Protein AF-A0A6P0TJ21-F1 (afdb_monomer_lite)

Radius of gyration: 13.26 Å; chains: 1; bounding box: 33×34×30 Å

Foldseek 3Di:
DDDDDQDDPDPPPCSLVVLLVVQVVVCVVPVPDDGDDADPDPVCQNQLVVQPHDPRSVVVVVVQCPDVVRPHPVD

pLDDT: mean 94.94, std 3.17, range [80.62, 98.38]

Sequence (75 aa):
MAIYAIWNNKGGVGKSYLTFQLASEYARQNPHKKVLAVDLCPQANSSSMLLGGMEQGEARLTQIHTQQPRRTISG

Secondary structure (DSSP, 8-state):
--------SSTTSSHHHHHHHHHHHHHHH-TTS--------TT-HHHHHHHTHHHHHHHHHHHHHHSSS--STT-

Structure (mmCIF, N/CA/C/O backbone):
data_AF-A0A6P0TJ21-F1
#
_entry.id   AF-A0A6P0TJ21-F1
#
loop_
_atom_site.group_PDB
_atom_site.id
_atom_site.type_symbol
_atom_site.label_atom_id
_atom_site.label_alt_id
_atom_site.label_comp_id
_atom_site.label_asym_id
_atom_site.label_entity_id
_atom_site.label_seq_id
_atom_site.pdbx_PDB_ins_code
_atom_site.Cartn_x
_atom_site.Cartn_y
_atom_site.Cartn_z
_atom_site.occupancy
_atom_site.B_iso_or_equiv
_atom_site.auth_seq_id
_atom_site.auth_comp_id
_atom_site.auth_asym_id
_atom_site.auth_atom_id
_atom_site.pdbx_PDB_model_num
ATOM 1 N N . MET A 1 1 ? -19.723 0.835 7.462 1.00 80.62 1 MET A N 1
ATOM 2 C CA . MET A 1 1 ? -18.316 0.644 7.047 1.00 80.62 1 MET A CA 1
ATOM 3 C C . MET A 1 1 ? -17.981 1.758 6.076 1.00 80.62 1 MET A C 1
ATOM 5 O O . MET A 1 1 ? -18.711 1.903 5.107 1.00 80.62 1 MET A O 1
ATOM 9 N N . ALA A 1 2 ? -16.984 2.590 6.376 1.00 91.00 2 ALA A N 1
ATOM 10 C CA . ALA A 1 2 ? -16.574 3.677 5.487 1.00 91.00 2 ALA A CA 1
ATOM 11 C C . ALA A 1 2 ? -15.436 3.197 4.579 1.00 91.00 2 ALA A C 1
ATOM 13 O O . ALA A 1 2 ? -14.557 2.470 5.039 1.00 91.00 2 ALA A O 1
ATOM 14 N N . ILE A 1 3 ? -15.477 3.584 3.305 1.00 96.44 3 ILE A N 1
ATOM 15 C CA . ILE A 1 3 ? -14.477 3.233 2.294 1.00 96.44 3 ILE A CA 1
ATOM 16 C C . ILE A 1 3 ? -14.001 4.539 1.669 1.00 96.44 3 ILE A C 1
ATOM 18 O O . ILE A 1 3 ? -14.817 5.352 1.238 1.00 96.44 3 ILE A O 1
ATOM 22 N N . TYR A 1 4 ? -12.686 4.733 1.630 1.00 96.56 4 TYR A N 1
ATOM 23 C CA . TYR A 1 4 ? -12.054 5.933 1.093 1.00 96.56 4 TYR A CA 1
ATOM 24 C C . TYR A 1 4 ? -11.072 5.546 -0.008 1.00 96.56 4 TYR A C 1
ATOM 26 O O . TYR A 1 4 ? -10.383 4.533 0.102 1.00 96.56 4 TYR A O 1
ATOM 34 N N . ALA A 1 5 ? -10.986 6.377 -1.045 1.00 97.12 5 ALA A N 1
ATOM 35 C CA . ALA A 1 5 ? -10.013 6.237 -2.119 1.00 97.12 5 ALA A CA 1
ATOM 36 C C . ALA A 1 5 ? -9.139 7.494 -2.179 1.00 97.12 5 ALA A C 1
ATOM 38 O O . ALA A 1 5 ? -9.652 8.612 -2.219 1.00 97.12 5 ALA A O 1
ATOM 39 N N . ILE A 1 6 ? -7.819 7.307 -2.192 1.00 96.75 6 ILE A N 1
ATOM 40 C CA . ILE A 1 6 ? -6.848 8.395 -2.337 1.00 96.75 6 ILE A CA 1
ATOM 41 C C . ILE A 1 6 ? -6.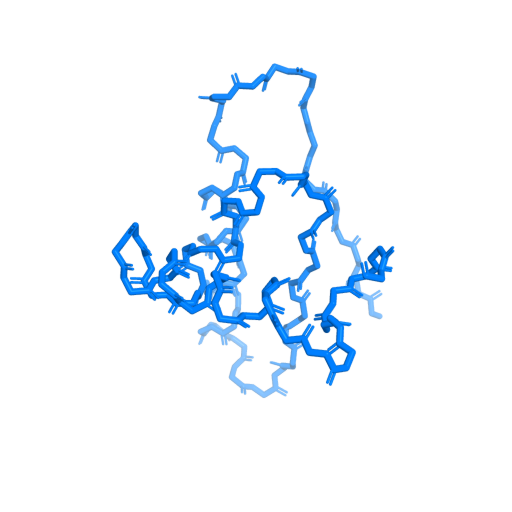297 8.330 -3.756 1.00 96.75 6 ILE A C 1
ATOM 43 O O . ILE A 1 6 ? -5.584 7.396 -4.120 1.00 96.75 6 ILE A O 1
ATOM 47 N N . TRP A 1 7 ? -6.634 9.329 -4.568 1.00 95.75 7 TRP A N 1
ATOM 48 C CA . TRP A 1 7 ? -6.316 9.332 -5.990 1.00 95.75 7 TRP A CA 1
ATOM 49 C C . TRP A 1 7 ? -5.940 10.726 -6.497 1.00 95.75 7 TRP A C 1
ATOM 51 O O . TRP A 1 7 ? -6.414 11.741 -5.996 1.00 95.75 7 TRP A O 1
ATOM 61 N N . ASN A 1 8 ? -5.047 10.766 -7.488 1.00 94.94 8 ASN A N 1
ATOM 62 C CA . ASN A 1 8 ? -4.618 11.973 -8.194 1.00 94.94 8 ASN A CA 1
ATOM 63 C C . ASN A 1 8 ? -3.885 11.564 -9.482 1.00 94.94 8 ASN A C 1
ATOM 65 O O . ASN A 1 8 ? -2.984 10.717 -9.416 1.00 94.94 8 ASN A O 1
ATOM 69 N N . ASN A 1 9 ? -4.208 12.218 -10.603 1.00 93.69 9 ASN A N 1
ATOM 70 C CA . ASN A 1 9 ? -3.563 12.037 -11.910 1.00 93.69 9 ASN A CA 1
ATOM 71 C C . ASN A 1 9 ? -2.045 12.264 -11.894 1.00 93.69 9 ASN A C 1
ATOM 73 O O . ASN A 1 9 ? -1.309 11.630 -12.646 1.00 93.69 9 ASN A O 1
ATOM 77 N N . LYS A 1 10 ? -1.545 13.164 -11.041 1.00 94.25 10 LYS A N 1
ATOM 78 C CA . LYS A 1 10 ? -0.120 13.487 -10.982 1.00 94.25 10 LYS A CA 1
ATOM 79 C C . LYS A 1 10 ? 0.624 12.509 -10.071 1.00 94.25 10 LYS A C 1
ATOM 81 O O . LYS A 1 10 ? 0.305 12.351 -8.889 1.00 94.25 10 LYS A O 1
ATOM 86 N N . GLY A 1 11 ? 1.636 11.839 -10.620 1.00 92.38 11 GLY A N 1
ATOM 87 C CA . GLY A 1 11 ? 2.612 11.061 -9.848 1.00 92.38 11 GLY A CA 1
ATOM 88 C C . GLY A 1 11 ? 3.468 11.951 -8.939 1.00 92.38 11 GLY A C 1
ATOM 89 O O . GLY A 1 11 ? 3.631 13.135 -9.212 1.00 92.38 11 GLY A O 1
ATOM 90 N N . GLY A 1 12 ? 3.998 11.398 -7.845 1.00 92.75 12 GLY A N 1
ATOM 91 C CA . GLY A 1 12 ? 4.937 12.119 -6.969 1.00 92.75 12 GLY A CA 1
ATOM 92 C C . GLY A 1 12 ? 4.328 13.168 -6.027 1.00 92.75 12 GLY A C 1
ATOM 93 O O . GLY A 1 12 ? 5.065 13.846 -5.331 1.00 92.75 12 GLY A O 1
ATOM 94 N N . VAL A 1 13 ? 2.998 13.285 -5.944 1.00 96.38 13 VAL A N 1
ATOM 95 C CA . VAL A 1 13 ? 2.313 14.277 -5.079 1.00 96.38 13 VAL A CA 1
ATOM 96 C C . VAL A 1 13 ? 2.053 13.801 -3.641 1.00 96.38 13 VAL A C 1
ATOM 98 O O . VAL A 1 13 ? 1.237 14.378 -2.934 1.00 96.38 13 VAL A O 1
ATOM 101 N N . GLY A 1 14 ? 2.680 12.701 -3.211 1.00 95.81 14 GLY A N 1
ATOM 102 C CA . GLY A 1 14 ? 2.569 12.214 -1.828 1.00 95.81 14 GLY A CA 1
ATOM 103 C C . GLY A 1 14 ? 1.348 11.342 -1.498 1.00 95.81 14 GLY A C 1
ATOM 104 O O . GLY A 1 14 ? 1.113 11.067 -0.327 1.00 95.81 14 GLY A O 1
ATOM 105 N N . LYS A 1 15 ? 0.591 10.841 -2.487 1.00 97.06 15 LYS A N 1
ATOM 106 C CA . LYS A 1 15 ? -0.594 9.978 -2.258 1.00 97.06 15 LYS A CA 1
ATOM 107 C C . LYS A 1 15 ? -0.321 8.769 -1.357 1.00 97.06 15 LYS A C 1
ATOM 109 O O . LYS A 1 15 ? -1.067 8.523 -0.413 1.00 97.06 15 LYS A O 1
ATOM 114 N N . SER A 1 16 ? 0.736 8.012 -1.654 1.00 96.50 16 SER A N 1
ATOM 115 C CA . SER A 1 16 ? 1.068 6.788 -0.916 1.00 96.50 16 SER A CA 1
ATOM 116 C C . SER A 1 16 ? 1.502 7.086 0.516 1.00 96.50 16 SER A C 1
ATOM 118 O O . SER A 1 16 ? 1.076 6.392 1.435 1.00 96.50 16 SER A O 1
ATOM 120 N N . TYR A 1 17 ? 2.256 8.173 0.705 1.00 96.00 17 TYR A N 1
ATOM 121 C CA . TYR A 1 17 ? 2.655 8.660 2.023 1.00 96.00 17 TYR A CA 1
ATOM 122 C C . TYR A 1 17 ? 1.449 9.124 2.845 1.00 96.00 17 TYR A C 1
ATOM 124 O O . TYR A 1 17 ? 1.286 8.709 3.988 1.00 96.00 17 TYR A O 1
ATOM 132 N N . LEU A 1 18 ? 0.551 9.915 2.248 1.00 97.31 18 LEU A N 1
ATOM 133 C CA . LEU A 1 18 ? -0.688 10.334 2.901 1.00 97.31 18 LEU A CA 1
ATOM 134 C C . LEU A 1 18 ? -1.557 9.125 3.277 1.00 97.31 18 LEU A C 1
ATOM 136 O O . LEU A 1 18 ? -2.101 9.082 4.375 1.00 97.31 18 LEU A O 1
ATOM 140 N N . THR A 1 19 ? -1.640 8.120 2.402 1.00 97.38 19 THR A N 1
ATOM 141 C CA . THR A 1 19 ? -2.355 6.863 2.676 1.00 97.38 19 THR A CA 1
ATOM 142 C C . THR A 1 19 ? -1.770 6.144 3.890 1.00 97.38 19 THR A C 1
ATOM 144 O O . THR A 1 19 ? -2.518 5.756 4.785 1.00 97.38 19 THR A O 1
ATOM 147 N N . PHE A 1 20 ? -0.442 6.005 3.952 1.00 96.75 20 PHE A N 1
ATOM 148 C CA . PHE A 1 20 ? 0.256 5.398 5.085 1.00 96.75 20 PHE A CA 1
ATOM 149 C C . PHE A 1 20 ? -0.020 6.149 6.395 1.00 96.75 20 PHE A C 1
ATOM 151 O O . PHE A 1 20 ? -0.388 5.524 7.391 1.00 96.75 20 PHE A O 1
ATOM 158 N N . GLN A 1 21 ? 0.099 7.481 6.380 1.00 97.50 21 GLN A N 1
ATOM 159 C CA . GLN A 1 21 ? -0.125 8.322 7.558 1.00 97.50 21 GLN A CA 1
ATOM 160 C C . GLN A 1 21 ? -1.573 8.231 8.052 1.00 97.50 21 GLN A C 1
ATOM 162 O O . GLN A 1 21 ? -1.802 7.965 9.229 1.00 97.50 21 GLN A O 1
ATOM 167 N N . LEU A 1 22 ? -2.556 8.374 7.157 1.00 97.38 22 LEU A N 1
ATOM 168 C CA . LEU A 1 22 ? -3.975 8.303 7.515 1.00 97.38 22 LEU A CA 1
ATOM 169 C C . LEU A 1 22 ? -4.365 6.925 8.059 1.00 97.38 22 LEU A C 1
ATOM 171 O O . LEU A 1 22 ? -5.044 6.847 9.082 1.00 97.38 22 LEU A O 1
ATOM 175 N N . ALA A 1 23 ? -3.933 5.843 7.403 1.00 97.19 23 ALA A N 1
ATOM 176 C CA . ALA A 1 23 ? -4.245 4.486 7.844 1.00 97.19 23 ALA A CA 1
ATOM 177 C C . ALA A 1 23 ? -3.629 4.181 9.219 1.00 97.19 23 ALA A C 1
ATOM 179 O O . ALA A 1 23 ? -4.321 3.662 10.098 1.00 97.19 23 ALA A O 1
ATOM 180 N N . SER A 1 24 ? -2.358 4.544 9.416 1.00 96.56 24 SER A N 1
ATOM 181 C CA . SER A 1 24 ? -1.632 4.303 10.668 1.00 96.56 24 SER A CA 1
ATOM 182 C C . SER A 1 24 ? -2.206 5.123 11.819 1.00 96.56 24 SER A C 1
ATOM 184 O O . SER A 1 24 ? -2.472 4.583 12.893 1.00 96.56 24 SER A O 1
ATOM 186 N N . GLU A 1 25 ? -2.462 6.411 11.590 1.00 98.00 25 GLU A N 1
ATOM 187 C CA . GLU A 1 25 ? -2.996 7.301 12.617 1.00 98.00 25 GLU A CA 1
ATOM 188 C C . GLU A 1 25 ? -4.431 6.923 13.000 1.00 98.00 25 GLU A C 1
ATOM 190 O O . GLU A 1 25 ? -4.761 6.858 14.186 1.00 98.00 25 GLU A O 1
ATOM 195 N N . TYR A 1 26 ? -5.277 6.570 12.025 1.00 97.62 26 TYR A N 1
ATOM 196 C CA . TYR A 1 26 ? -6.626 6.089 12.315 1.00 97.62 26 TYR A CA 1
ATOM 197 C C . TYR A 1 26 ? -6.606 4.788 13.125 1.00 97.62 26 TYR A C 1
ATOM 199 O O . TYR A 1 26 ? -7.357 4.672 14.096 1.00 97.62 26 TYR A O 1
ATOM 207 N N . ALA A 1 27 ? -5.746 3.826 12.765 1.00 97.56 27 ALA A N 1
ATOM 208 C CA . ALA A 1 27 ? -5.588 2.577 13.510 1.00 97.56 27 ALA A CA 1
ATOM 209 C C . ALA A 1 27 ? -5.121 2.834 14.953 1.00 97.56 27 ALA A C 1
ATOM 211 O O . ALA A 1 27 ? -5.671 2.256 15.890 1.00 97.56 27 ALA A O 1
ATOM 212 N N . ARG A 1 28 ? -4.169 3.758 15.144 1.00 97.94 28 ARG A N 1
ATOM 213 C CA . ARG A 1 28 ? -3.656 4.156 16.463 1.00 97.94 28 ARG A CA 1
ATOM 214 C C . ARG A 1 28 ? -4.735 4.793 17.342 1.00 97.94 28 ARG A C 1
ATOM 216 O O . ARG A 1 28 ? -4.813 4.488 18.528 1.00 97.94 28 ARG A O 1
ATOM 223 N N . GLN A 1 29 ? -5.574 5.657 16.771 1.00 98.38 29 GLN A N 1
ATOM 224 C CA . GLN A 1 29 ? -6.684 6.296 17.490 1.00 98.38 29 GLN A CA 1
ATOM 225 C C . GLN A 1 29 ? -7.875 5.353 17.733 1.00 98.38 29 GLN A C 1
ATOM 227 O O . GLN A 1 29 ? -8.707 5.618 18.598 1.00 98.38 29 GLN A O 1
ATOM 232 N N . ASN A 1 30 ? -7.985 4.259 16.973 1.00 97.69 30 ASN A N 1
ATOM 233 C CA . ASN A 1 30 ? -9.110 3.327 17.031 1.00 97.69 30 ASN A CA 1
ATOM 234 C C . ASN A 1 30 ? -8.618 1.877 17.211 1.00 97.69 30 ASN A C 1
ATOM 236 O O . ASN A 1 30 ? -8.845 1.050 16.325 1.00 97.69 30 ASN A O 1
ATOM 240 N N . PRO A 1 31 ? -8.009 1.524 18.359 1.00 97.50 31 PRO A N 1
ATOM 241 C CA . PRO A 1 31 ? -7.330 0.234 18.550 1.00 97.50 31 PRO A CA 1
ATOM 242 C C . PRO A 1 31 ? -8.247 -0.994 18.420 1.00 97.50 31 PRO A C 1
ATOM 244 O O . PRO A 1 31 ? -7.778 -2.100 18.167 1.00 97.50 31 PRO A O 1
ATOM 247 N N . HIS A 1 32 ? -9.562 -0.817 18.566 1.00 97.69 32 HIS A N 1
ATOM 248 C CA . HIS A 1 32 ? -10.552 -1.891 18.430 1.00 97.69 32 HIS A CA 1
ATOM 249 C C . HIS A 1 32 ? -11.145 -2.012 17.017 1.00 97.69 32 HIS A C 1
ATOM 251 O O . HIS A 1 32 ? -11.984 -2.879 16.774 1.00 97.69 32 HIS A O 1
ATOM 257 N N . LYS A 1 33 ? -10.746 -1.148 16.074 1.00 96.50 33 LYS A N 1
ATOM 258 C CA . LYS A 1 33 ? -11.214 -1.188 14.685 1.00 96.50 33 LYS A CA 1
ATOM 259 C C . LYS A 1 33 ? -10.146 -1.790 13.783 1.00 96.50 33 LYS A C 1
ATOM 261 O O . LYS A 1 33 ? -8.971 -1.458 13.871 1.00 96.50 33 LYS A O 1
ATOM 266 N N . LYS A 1 34 ? -10.579 -2.641 12.854 1.00 96.25 34 LYS A N 1
ATOM 267 C CA . LYS A 1 34 ? -9.711 -3.159 11.793 1.00 96.25 34 LYS A CA 1
ATOM 268 C C . LYS A 1 34 ? -9.622 -2.134 10.665 1.00 96.25 34 LYS A C 1
ATOM 270 O O . LYS A 1 34 ? -10.651 -1.686 10.163 1.00 96.25 34 LYS A O 1
ATOM 275 N N . VAL A 1 35 ? -8.400 -1.801 10.260 1.00 96.81 35 VAL A N 1
ATOM 276 C CA . VAL A 1 35 ? -8.108 -0.955 9.097 1.00 96.81 35 VAL A CA 1
ATOM 277 C C . VAL A 1 35 ? -7.532 -1.841 8.001 1.00 96.81 35 VAL A C 1
ATOM 279 O O . VAL A 1 35 ? -6.550 -2.542 8.229 1.00 96.81 35 VAL A O 1
ATOM 282 N N . LEU A 1 36 ? -8.153 -1.823 6.823 1.00 97.06 36 LEU A N 1
ATOM 283 C CA . LEU A 1 36 ? -7.670 -2.530 5.640 1.00 97.06 36 LEU A CA 1
ATOM 284 C C . LEU A 1 36 ? -7.152 -1.505 4.629 1.00 97.06 36 LEU A C 1
ATOM 286 O O . LEU A 1 36 ? -7.927 -0.692 4.128 1.00 97.06 36 L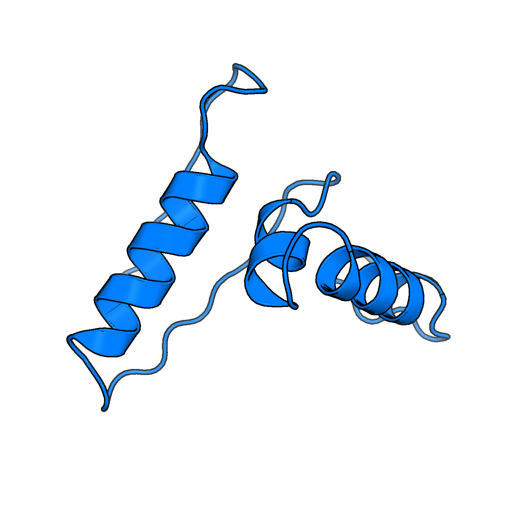EU A O 1
ATOM 290 N N . ALA A 1 37 ? -5.856 -1.555 4.329 1.00 96.62 37 ALA A N 1
ATOM 291 C CA . ALA A 1 37 ? -5.253 -0.799 3.238 1.00 96.62 37 ALA A CA 1
ATOM 292 C C . ALA A 1 37 ? -5.196 -1.674 1.979 1.00 96.62 37 ALA A C 1
ATOM 294 O O . ALA A 1 37 ? -4.715 -2.805 2.034 1.00 96.62 37 ALA A O 1
ATOM 295 N N . VAL A 1 38 ? -5.683 -1.148 0.854 1.00 96.50 38 VAL A N 1
ATOM 296 C CA . VAL A 1 38 ? -5.651 -1.822 -0.451 1.00 96.50 38 VAL A CA 1
ATOM 297 C C . VAL A 1 38 ? -4.831 -0.966 -1.409 1.00 96.50 38 VAL A C 1
ATOM 299 O O . VAL A 1 38 ? -5.246 0.133 -1.773 1.00 96.50 38 VAL A O 1
ATOM 302 N N . ASP A 1 39 ? -3.659 -1.459 -1.798 1.00 95.94 39 ASP A N 1
ATOM 303 C CA . ASP A 1 39 ? -2.764 -0.778 -2.732 1.00 95.94 39 ASP A CA 1
ATOM 304 C C . ASP A 1 39 ? -2.983 -1.313 -4.149 1.00 95.94 39 ASP A C 1
ATOM 306 O O . ASP A 1 39 ? -2.600 -2.434 -4.477 1.00 95.94 39 ASP A O 1
ATOM 310 N N . LEU A 1 40 ? -3.649 -0.510 -4.978 1.00 95.00 40 LEU A N 1
ATOM 311 C CA . LEU A 1 40 ? -3.919 -0.820 -6.386 1.00 95.00 40 LEU A CA 1
ATOM 312 C C . LEU A 1 40 ? -2.955 -0.099 -7.338 1.00 95.00 40 LEU A C 1
ATOM 314 O O . LEU A 1 40 ? -3.150 -0.120 -8.552 1.00 95.00 40 LEU A O 1
ATOM 318 N N . CYS A 1 41 ? -1.934 0.583 -6.811 1.00 92.88 41 CYS A N 1
ATOM 319 C CA . CYS A 1 41 ? -0.927 1.230 -7.635 1.00 92.88 41 CYS A CA 1
ATOM 320 C C . CYS A 1 41 ? 0.119 0.190 -8.068 1.00 92.88 41 CYS A C 1
ATOM 322 O O . CYS A 1 41 ? 0.735 -0.421 -7.197 1.00 92.88 41 CYS A O 1
ATOM 324 N N . PRO A 1 42 ? 0.424 0.037 -9.371 1.00 90.00 42 PRO A N 1
ATOM 325 C CA . PRO A 1 42 ? 1.451 -0.908 -9.826 1.00 90.00 42 PRO A CA 1
ATOM 326 C C . PRO A 1 42 ? 2.843 -0.685 -9.216 1.00 90.00 42 PRO A C 1
ATOM 328 O O . PRO A 1 42 ? 3.655 -1.599 -9.197 1.00 90.00 42 PRO A O 1
ATOM 331 N N . GLN A 1 43 ? 3.125 0.526 -8.722 1.00 91.19 43 GLN A N 1
ATOM 332 C CA . GLN A 1 43 ? 4.389 0.863 -8.057 1.00 91.19 43 GLN A CA 1
ATOM 333 C C . GLN A 1 43 ? 4.466 0.365 -6.604 1.00 91.19 43 GLN A C 1
ATOM 335 O O . GLN A 1 43 ? 5.521 0.463 -6.001 1.00 91.19 43 GLN A O 1
ATOM 340 N N . ALA A 1 44 ? 3.356 -0.101 -6.017 1.00 94.56 44 ALA A N 1
ATOM 341 C CA . ALA A 1 44 ? 3.286 -0.684 -4.673 1.00 94.56 44 ALA A CA 1
ATOM 342 C C . ALA A 1 44 ? 3.882 0.169 -3.523 1.00 94.56 44 ALA A C 1
ATOM 344 O O . ALA A 1 44 ? 4.204 -0.347 -2.452 1.00 94.56 44 ALA A O 1
ATOM 345 N N . ASN A 1 45 ? 4.014 1.490 -3.709 1.00 95.44 45 ASN A N 1
ATOM 346 C CA . ASN A 1 45 ? 4.664 2.383 -2.740 1.00 95.44 45 ASN A CA 1
ATOM 347 C C . ASN A 1 45 ? 3.993 2.364 -1.355 1.00 95.44 45 ASN A C 1
ATOM 349 O O . ASN A 1 45 ? 4.674 2.475 -0.337 1.00 95.44 45 ASN A O 1
ATOM 353 N N . SER A 1 46 ? 2.660 2.245 -1.291 1.00 96.50 46 SER A N 1
ATOM 354 C CA . SER A 1 46 ? 1.959 2.161 -0.003 1.00 96.50 46 SER A CA 1
ATOM 355 C C . SER A 1 46 ? 2.244 0.831 0.686 1.00 96.50 46 SER A C 1
ATOM 357 O O . SER A 1 46 ? 2.461 0.804 1.897 1.00 96.50 46 SER A O 1
ATOM 359 N N . SER A 1 47 ? 2.300 -0.252 -0.087 1.00 96.12 47 SER A N 1
ATOM 360 C CA . SER A 1 47 ? 2.675 -1.576 0.405 1.00 96.12 47 SER A CA 1
ATOM 361 C C . SER A 1 47 ? 4.100 -1.588 0.954 1.00 96.12 47 SER A C 1
ATOM 363 O O . SER A 1 47 ? 4.305 -2.058 2.067 1.00 96.12 47 SER A O 1
ATOM 365 N N . SER A 1 48 ? 5.065 -1.002 0.240 1.00 96.19 48 SER A N 1
ATOM 366 C CA . SER A 1 48 ? 6.462 -0.887 0.684 1.00 96.19 48 SER A CA 1
ATOM 367 C C . SER A 1 48 ? 6.572 -0.157 2.026 1.00 96.19 48 SER A C 1
ATOM 369 O O . SER A 1 48 ? 7.142 -0.674 2.989 1.00 96.19 48 SER A O 1
ATOM 371 N N . MET A 1 49 ? 5.910 1.001 2.153 1.00 96.06 49 MET A N 1
ATOM 372 C CA . MET A 1 49 ? 5.864 1.760 3.409 1.00 96.06 49 MET A CA 1
ATOM 373 C C . MET A 1 49 ? 5.288 0.933 4.568 1.00 96.06 49 MET A C 1
ATOM 375 O O . MET A 1 49 ? 5.910 0.854 5.625 1.00 96.06 49 MET A O 1
ATOM 379 N N . LEU A 1 50 ? 4.140 0.277 4.365 1.00 96.00 50 LEU A N 1
ATOM 380 C CA . LEU A 1 50 ? 3.484 -0.543 5.395 1.00 96.00 50 LEU A CA 1
ATOM 381 C C . LEU A 1 50 ? 4.270 -1.814 5.747 1.00 96.00 50 LEU A C 1
ATOM 383 O O . LEU A 1 50 ? 4.187 -2.295 6.876 1.00 96.00 50 LEU A O 1
ATOM 387 N N . LEU A 1 51 ? 5.035 -2.359 4.801 1.00 96.06 51 LEU A N 1
ATOM 388 C CA . LEU A 1 51 ? 5.823 -3.573 4.988 1.00 96.06 51 LEU A CA 1
ATOM 389 C C . LEU A 1 51 ? 7.209 -3.316 5.583 1.00 96.06 51 LEU A C 1
ATOM 391 O O . LEU A 1 51 ? 7.902 -4.288 5.857 1.00 96.06 51 LEU A O 1
ATOM 395 N N . GLY A 1 52 ? 7.621 -2.077 5.844 1.00 95.44 52 GLY A N 1
ATOM 396 C CA . GLY A 1 52 ? 8.914 -1.792 6.486 1.00 95.44 52 GLY A CA 1
ATOM 397 C C . GLY A 1 52 ? 9.745 -0.702 5.817 1.00 95.44 52 GLY A C 1
ATOM 398 O O . GLY A 1 52 ? 10.943 -0.610 6.077 1.00 95.44 52 GLY A O 1
ATOM 399 N N . GLY A 1 53 ? 9.138 0.120 4.961 1.00 93.88 53 GLY A N 1
ATOM 400 C CA . GLY A 1 53 ? 9.815 1.234 4.303 1.00 93.88 53 GLY A CA 1
ATOM 401 C C . GLY A 1 53 ? 10.693 0.803 3.127 1.00 93.88 53 GLY A C 1
ATOM 402 O O . GLY A 1 53 ? 10.615 -0.326 2.653 1.00 93.88 53 GLY A O 1
ATOM 403 N N . MET A 1 54 ? 11.543 1.720 2.661 1.00 89.50 54 MET A N 1
ATOM 404 C CA . MET A 1 54 ? 12.227 1.606 1.362 1.00 89.50 54 MET A CA 1
ATOM 405 C C . MET A 1 54 ? 13.188 0.417 1.228 1.00 89.50 54 MET A C 1
ATOM 407 O O . MET A 1 54 ? 13.488 0.015 0.115 1.00 89.50 54 MET A O 1
ATOM 411 N N . GLU A 1 55 ? 13.700 -0.131 2.330 1.00 95.06 55 GLU A N 1
ATOM 412 C CA . GLU A 1 55 ? 14.621 -1.274 2.277 1.00 95.06 55 GLU A CA 1
ATOM 413 C C . GLU A 1 55 ? 13.897 -2.583 2.604 1.00 95.06 55 GLU A C 1
ATOM 415 O O . GLU A 1 55 ? 13.753 -3.465 1.757 1.00 95.06 55 GLU A O 1
ATOM 420 N N . GLN A 1 56 ? 13.392 -2.714 3.835 1.00 97.50 56 GLN A N 1
ATOM 421 C CA . GLN A 1 56 ? 12.748 -3.952 4.287 1.00 97.50 56 GLN A CA 1
ATOM 422 C C . GLN A 1 56 ? 11.410 -4.199 3.584 1.00 97.50 56 GLN A C 1
ATOM 424 O O . GLN A 1 56 ? 11.061 -5.348 3.308 1.00 97.50 56 GLN A O 1
ATOM 429 N N . GLY A 1 57 ? 10.661 -3.132 3.298 1.00 97.00 57 GLY A N 1
ATOM 430 C CA . GLY A 1 57 ? 9.392 -3.204 2.584 1.00 97.00 57 GLY A CA 1
ATOM 431 C C . GLY A 1 57 ? 9.569 -3.666 1.144 1.00 97.00 57 GLY A C 1
ATOM 432 O O . GLY A 1 57 ? 8.870 -4.584 0.723 1.00 97.00 57 GLY A O 1
ATOM 433 N N . GLU A 1 58 ? 10.555 -3.122 0.426 1.00 96.25 58 GLU A N 1
ATOM 434 C CA . GLU A 1 58 ? 10.897 -3.552 -0.939 1.00 96.25 58 GLU A CA 1
ATOM 435 C C . GLU A 1 58 ? 11.370 -5.009 -0.993 1.00 96.25 58 GLU A C 1
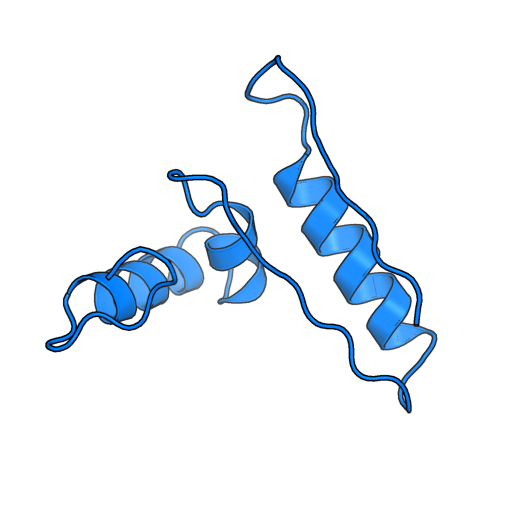ATOM 437 O O . GLU A 1 58 ? 10.947 -5.780 -1.860 1.00 96.25 58 GLU A O 1
ATOM 442 N N . ALA A 1 59 ? 12.192 -5.434 -0.027 1.00 97.06 59 ALA A N 1
ATOM 443 C CA . ALA A 1 59 ? 12.614 -6.829 0.071 1.00 97.06 59 ALA A CA 1
ATOM 444 C C . ALA A 1 59 ? 11.412 -7.773 0.275 1.00 97.06 59 ALA A C 1
ATOM 446 O O . ALA A 1 59 ? 11.296 -8.795 -0.405 1.00 97.06 59 ALA A O 1
ATOM 447 N N . ARG A 1 60 ? 10.476 -7.416 1.166 1.00 96.50 60 ARG A N 1
ATOM 448 C CA . ARG A 1 60 ? 9.245 -8.189 1.412 1.00 96.50 60 ARG A CA 1
ATOM 449 C C . ARG A 1 60 ? 8.305 -8.180 0.207 1.00 96.50 60 ARG A C 1
ATOM 451 O O . ARG A 1 60 ? 7.743 -9.220 -0.125 1.00 96.50 60 ARG A O 1
ATOM 458 N N . LEU A 1 61 ? 8.159 -7.046 -0.477 1.00 95.31 61 LEU A N 1
ATOM 459 C CA . LEU A 1 61 ? 7.395 -6.957 -1.723 1.00 95.31 61 LEU A CA 1
ATOM 460 C C . LEU A 1 61 ? 7.971 -7.871 -2.801 1.00 95.31 61 LEU A C 1
ATOM 462 O O . LEU A 1 61 ? 7.229 -8.621 -3.428 1.00 95.31 61 LEU A O 1
ATOM 466 N N . THR A 1 62 ? 9.293 -7.873 -2.966 1.00 95.06 62 THR A N 1
ATOM 467 C CA . THR A 1 62 ? 9.981 -8.763 -3.909 1.00 95.06 62 THR A CA 1
ATOM 468 C C . THR A 1 62 ? 9.710 -10.231 -3.581 1.00 95.06 62 THR A C 1
ATOM 470 O O . THR A 1 62 ? 9.400 -11.018 -4.477 1.00 95.06 62 THR A O 1
ATOM 473 N N . GLN A 1 63 ? 9.741 -10.609 -2.299 1.00 95.88 63 GLN A N 1
ATOM 474 C CA . GLN A 1 63 ? 9.378 -11.961 -1.864 1.00 95.88 63 GLN A CA 1
ATOM 475 C C . GLN A 1 63 ? 7.926 -12.305 -2.229 1.00 95.88 63 GLN A C 1
ATOM 477 O O . GLN A 1 63 ? 7.675 -13.378 -2.765 1.00 95.88 63 GLN A O 1
ATOM 482 N N . ILE A 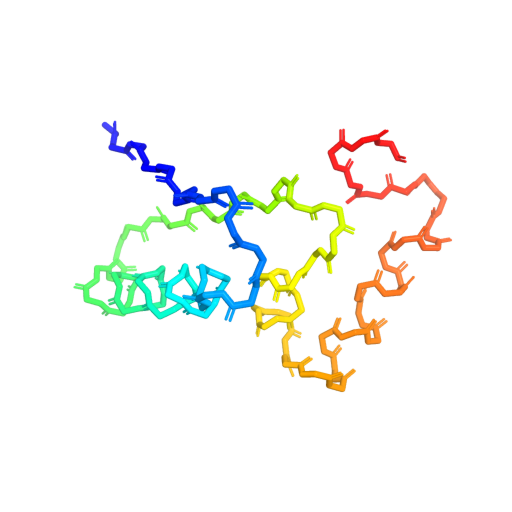1 64 ? 6.970 -11.396 -2.008 1.00 94.56 64 ILE A N 1
ATOM 483 C CA . ILE A 1 64 ? 5.556 -11.604 -2.373 1.00 94.56 64 ILE A CA 1
ATOM 484 C C . ILE A 1 64 ? 5.388 -11.736 -3.896 1.00 94.56 64 ILE A C 1
ATOM 486 O O . ILE A 1 64 ? 4.652 -12.603 -4.364 1.00 94.56 64 ILE A O 1
ATOM 490 N N . HIS A 1 6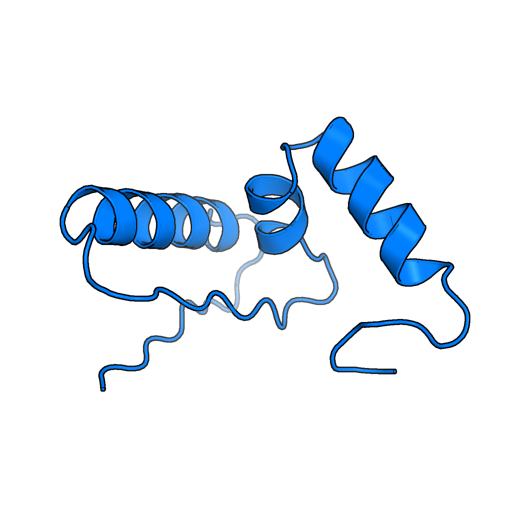5 ? 6.077 -10.903 -4.681 1.00 92.81 65 HIS A N 1
ATOM 491 C CA . HIS A 1 65 ? 5.985 -10.889 -6.145 1.00 92.81 65 HIS A CA 1
ATOM 492 C C . HIS A 1 65 ? 6.607 -12.115 -6.822 1.00 92.81 65 HIS A C 1
ATOM 494 O O . HIS A 1 65 ? 6.195 -12.464 -7.933 1.00 92.81 65 HIS A O 1
ATOM 500 N N . THR A 1 66 ? 7.584 -12.748 -6.169 1.00 94.62 66 THR A N 1
ATOM 501 C CA . THR A 1 66 ? 8.300 -13.934 -6.667 1.00 94.62 66 THR A CA 1
ATOM 502 C C . THR A 1 66 ? 7.710 -15.260 -6.175 1.00 94.62 66 THR A C 1
ATOM 504 O O . THR A 1 66 ? 8.116 -16.316 -6.658 1.00 94.62 66 THR A O 1
ATOM 507 N N . GLN A 1 67 ? 6.734 -15.233 -5.259 1.00 95.12 67 GLN A N 1
ATOM 508 C CA . GLN A 1 67 ? 6.012 -16.432 -4.81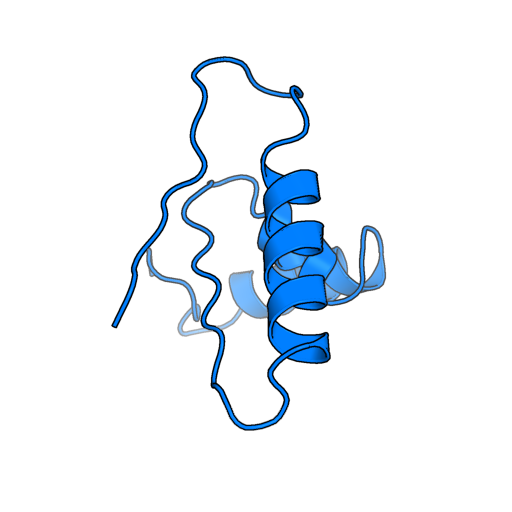8 1.00 95.12 67 GLN A CA 1
ATOM 509 C C . GLN A 1 67 ? 5.254 -17.117 -5.965 1.00 95.12 67 GLN A C 1
ATOM 511 O O . GLN A 1 67 ? 4.786 -16.471 -6.903 1.00 95.12 67 GLN A O 1
ATOM 516 N N . GLN A 1 68 ? 5.095 -18.439 -5.851 1.00 93.50 68 GLN A N 1
ATOM 517 C CA . GLN A 1 68 ? 4.251 -19.256 -6.723 1.00 93.50 68 GLN A CA 1
ATOM 518 C C . GLN A 1 68 ? 3.252 -20.057 -5.866 1.00 93.50 68 GLN A C 1
ATOM 520 O O . GLN A 1 68 ? 3.677 -20.950 -5.132 1.00 93.50 68 GLN A O 1
ATOM 525 N N . PRO A 1 69 ? 1.941 -19.751 -5.921 1.00 91.31 69 PRO A N 1
ATOM 526 C CA . PRO A 1 69 ? 1.327 -18.658 -6.679 1.00 91.31 69 PRO A CA 1
ATOM 527 C C . PRO A 1 69 ? 1.699 -17.282 -6.105 1.00 91.31 69 PRO A C 1
ATOM 529 O O . PRO A 1 69 ? 1.922 -17.143 -4.899 1.00 91.31 69 PRO A O 1
ATOM 532 N N . ARG A 1 70 ? 1.742 -16.258 -6.964 1.00 91.88 70 ARG A N 1
ATOM 533 C CA . ARG A 1 70 ? 1.941 -14.879 -6.514 1.00 91.88 70 ARG A CA 1
ATOM 534 C C . ARG A 1 70 ? 0.706 -14.446 -5.715 1.00 91.88 70 ARG A C 1
ATOM 536 O O . ARG A 1 70 ? -0.430 -14.787 -6.037 1.00 91.88 70 ARG A O 1
ATOM 543 N N . ARG A 1 71 ? 0.942 -13.758 -4.594 1.00 90.88 71 ARG A N 1
ATOM 544 C CA . ARG A 1 71 ? -0.104 -13.351 -3.641 1.00 90.88 71 ARG A CA 1
ATOM 545 C C . ARG A 1 71 ? -0.408 -11.858 -3.751 1.00 90.88 71 ARG A C 1
ATOM 547 O O . ARG A 1 71 ? -0.333 -11.136 -2.760 1.00 90.88 71 ARG A O 1
ATOM 554 N N . THR A 1 72 ? -0.738 -11.396 -4.955 1.00 92.94 72 THR A N 1
ATOM 555 C CA . THR A 1 72 ? -1.218 -10.029 -5.207 1.00 92.94 72 THR A CA 1
ATOM 556 C C . THR A 1 72 ? -2.643 -10.052 -5.758 1.00 92.94 72 THR A C 1
ATOM 558 O O . THR A 1 72 ? -3.196 -11.104 -6.068 1.00 92.94 72 THR A O 1
ATOM 561 N N . ILE A 1 73 ? -3.270 -8.879 -5.869 1.00 90.31 73 ILE A N 1
ATOM 562 C CA . ILE A 1 73 ? -4.635 -8.755 -6.409 1.00 90.31 73 ILE A CA 1
ATOM 563 C C . ILE A 1 73 ? -4.685 -9.123 -7.901 1.00 90.31 73 ILE A C 1
ATOM 565 O O . ILE A 1 73 ? -5.712 -9.591 -8.382 1.00 90.31 73 ILE A O 1
ATOM 569 N N . SER A 1 74 ? -3.589 -8.919 -8.635 1.00 86.81 74 SER A N 1
ATOM 570 C CA . SER A 1 74 ? -3.532 -9.118 -10.086 1.00 86.81 74 SER A CA 1
ATOM 571 C C . SER A 1 74 ? -3.180 -10.542 -10.526 1.00 86.81 74 SER A C 1
ATOM 573 O O . SER A 1 74 ? -3.101 -10.771 -11.730 1.00 86.81 74 SER A O 1
ATOM 575 N N . GLY A 1 75 ? -2.928 -11.470 -9.597 1.00 83.25 75 GLY A N 1
ATOM 576 C CA . GLY A 1 75 ? -2.227 -12.717 -9.915 1.00 83.25 75 GLY A CA 1
ATOM 577 C C . GLY A 1 75 ? -0.736 -12.510 -9.781 1.00 83.25 75 GLY A C 1
ATOM 578 O O . GLY A 1 75 ? -0.065 -12.022 -10.725 1.00 83.25 75 GLY A O 1
#